Protein AF-A0A846PA45-F1 (afdb_monomer)

pLDDT: mean 85.03, std 9.85, range [48.97, 93.56]

Radius of gyration: 13.23 Å; Cα contacts (8 Å, |Δi|>4): 99; chains: 1; bounding box: 33×25×42 Å

Sequence (73 aa):
KNEGIVCNEPSVVAVQQKNERAGKRVLAVGAEAKKMLGRTPGSIVAIRPLKDGVIADFEITEAMLRYFIQKVH

Mean predicted aligned error: 5.69 Å

Secondary structure (DSSP, 8-state):
----------S-EEEE--BTTB-PEEEEETHHHHHHTTT--TTEEEE-SEETTEES-HHHHHHHHHHHHHHH-

Foldseek 3Di:
DCCDPQDDFDQKWKWFAPDPPDDTHTDDGTPVLVVCVVVDDPRIDIDRCADPNDGNDPVRVVVRVVVVVVVRD

Solvent-accessible surface area (backbone atoms only — not comparable to full-atom values): 4452 Å² total; per-r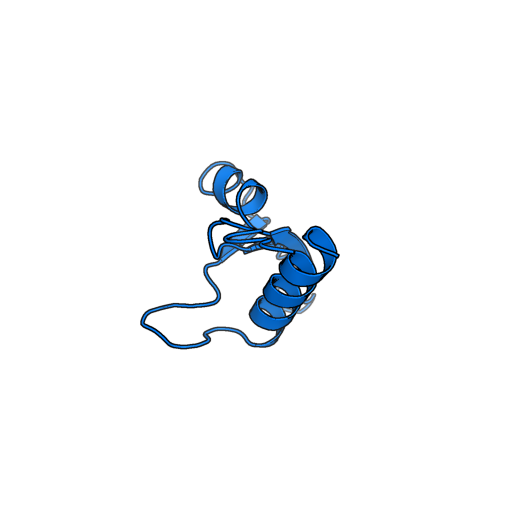esidue (Å²): 139,82,73,78,86,78,75,89,66,52,76,27,35,20,27,37,49,83,45,99,88,44,70,77,40,80,74,36,54,21,61,62,10,52,67,40,55,95,70,51,60,97,46,43,48,63,40,57,33,64,52,98,92,38,78,76,36,70,70,60,40,50,53,47,52,53,49,57,52,63,70,73,106

Structure (mmCIF, N/CA/C/O backbone):
data_AF-A0A846PA45-F1
#
_entry.id   AF-A0A846PA45-F1
#
loop_
_atom_site.group_PDB
_atom_site.id
_atom_site.type_symbol
_atom_site.label_atom_id
_atom_site.label_alt_id
_atom_site.label_comp_id
_atom_site.label_asym_id
_atom_site.label_entity_id
_atom_site.label_seq_id
_atom_site.pdbx_PDB_ins_code
_atom_site.Cartn_x
_atom_site.Cartn_y
_atom_site.Cartn_z
_atom_site.occupancy
_atom_site.B_iso_or_equiv
_atom_site.auth_seq_id
_atom_site.auth_comp_id
_atom_site.auth_asym_id
_atom_site.auth_atom_id
_atom_site.pdbx_PDB_model_num
ATOM 1 N N . LYS A 1 1 ? -12.914 6.124 26.414 1.00 48.97 1 LYS A N 1
ATOM 2 C CA . LYS A 1 1 ? -12.210 6.223 25.115 1.00 48.97 1 LYS A CA 1
ATOM 3 C C . LYS A 1 1 ? -12.264 4.851 24.454 1.00 48.97 1 LYS A C 1
ATOM 5 O O . LYS A 1 1 ? -11.512 3.981 24.857 1.00 48.97 1 LYS A O 1
ATOM 10 N N . ASN A 1 2 ? -13.217 4.646 23.545 1.00 60.06 2 ASN A N 1
ATOM 11 C CA . ASN A 1 2 ? -13.373 3.426 22.747 1.00 60.06 2 ASN A CA 1
ATOM 12 C C . ASN A 1 2 ? -13.136 3.825 21.291 1.00 60.06 2 ASN A C 1
ATOM 14 O O . ASN A 1 2 ? -14.088 4.162 20.598 1.00 60.06 2 ASN A O 1
ATOM 18 N N . GLU A 1 3 ? -11.880 3.879 20.853 1.00 74.25 3 GLU A N 1
ATOM 19 C CA . GLU A 1 3 ? -11.574 4.357 19.494 1.00 74.25 3 GLU A CA 1
ATOM 20 C C . GLU A 1 3 ? -11.804 3.283 18.420 1.00 74.25 3 GLU A C 1
ATOM 22 O O . GLU A 1 3 ? -11.889 3.607 17.241 1.00 74.25 3 GLU A O 1
ATOM 27 N N . GLY A 1 4 ? -12.033 2.025 18.818 1.00 88.06 4 GLY A N 1
ATOM 28 C CA . GLY A 1 4 ? -12.436 0.961 17.898 1.00 88.06 4 GLY A CA 1
ATOM 29 C C . GLY A 1 4 ? -11.474 0.823 16.713 1.00 88.06 4 GLY A C 1
ATOM 30 O O . GLY A 1 4 ? -10.260 0.934 16.864 1.00 88.06 4 GLY A O 1
ATOM 31 N N . ILE A 1 5 ? -12.016 0.562 15.525 1.00 89.38 5 ILE A N 1
ATOM 32 C CA . ILE A 1 5 ? -11.235 0.532 14.284 1.00 89.38 5 ILE A CA 1
ATOM 33 C C . ILE A 1 5 ? -11.064 1.972 13.788 1.00 89.38 5 ILE A C 1
ATOM 35 O O . ILE A 1 5 ? -11.994 2.550 13.232 1.00 89.38 5 ILE A O 1
ATOM 39 N N . VAL A 1 6 ? -9.863 2.528 13.962 1.00 90.69 6 VAL A N 1
ATOM 40 C CA . VAL A 1 6 ? -9.522 3.911 13.563 1.00 90.69 6 VAL A CA 1
ATOM 41 C C . VAL A 1 6 ? -9.010 4.038 12.124 1.00 90.69 6 VAL A C 1
ATOM 43 O O . VAL A 1 6 ? -8.960 5.134 11.574 1.00 90.69 6 VAL A O 1
ATOM 46 N N . CYS A 1 7 ? -8.632 2.926 11.490 1.00 88.81 7 CYS A N 1
ATOM 47 C CA . CYS A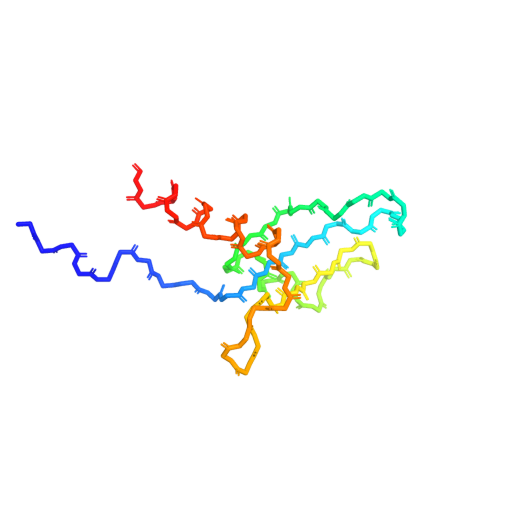 1 7 ? -8.165 2.891 10.106 1.00 88.81 7 CYS A CA 1
ATOM 48 C C . CYS A 1 7 ? -8.550 1.561 9.451 1.00 88.81 7 CYS A C 1
ATOM 50 O O . CYS A 1 7 ? -8.378 0.496 10.041 1.00 88.81 7 CYS A O 1
ATOM 52 N N . ASN A 1 8 ? -9.063 1.627 8.223 1.00 91.38 8 ASN A N 1
ATOM 53 C CA . ASN A 1 8 ? -9.339 0.464 7.386 1.00 91.38 8 ASN A CA 1
ATOM 54 C C . ASN A 1 8 ? -8.958 0.791 5.940 1.00 91.38 8 ASN A C 1
ATOM 56 O O . ASN A 1 8 ? -9.763 1.314 5.166 1.00 91.38 8 ASN A O 1
ATOM 60 N N . GLU A 1 9 ? -7.703 0.518 5.595 1.00 91.06 9 GLU A N 1
ATOM 61 C CA . GLU A 1 9 ? -7.144 0.812 4.283 1.00 91.06 9 GLU A CA 1
ATOM 62 C C . GLU A 1 9 ? -6.448 -0.402 3.664 1.00 91.06 9 GLU A C 1
ATOM 64 O O . GLU A 1 9 ? -5.882 -1.237 4.370 1.00 91.06 9 GLU A O 1
ATOM 69 N N . PRO A 1 10 ? -6.466 -0.523 2.325 1.00 92.31 10 PRO A N 1
ATOM 70 C CA . PRO A 1 10 ? -5.818 -1.636 1.650 1.00 92.31 10 PRO A CA 1
AT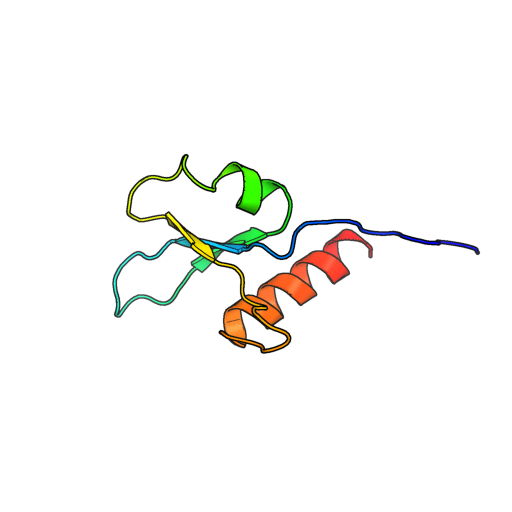OM 71 C C . PRO A 1 10 ? -4.291 -1.540 1.778 1.00 92.31 10 PRO A C 1
ATOM 73 O O . PRO A 1 10 ? -3.714 -0.474 1.593 1.00 92.31 10 PRO A O 1
ATOM 76 N N . SER A 1 11 ? -3.615 -2.669 1.998 1.00 90.94 11 SER A N 1
ATOM 77 C CA . SER A 1 11 ? -2.146 -2.747 2.085 1.00 90.94 1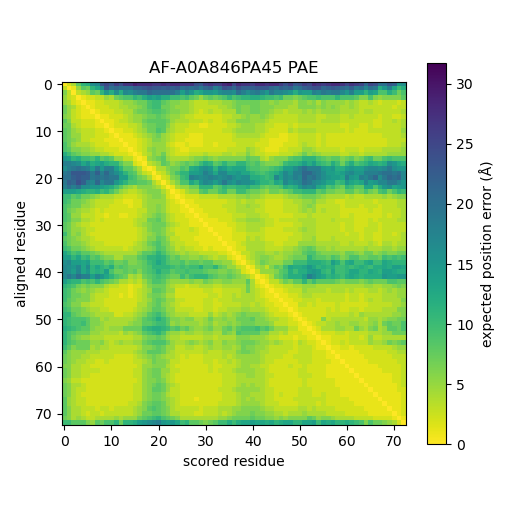1 SER A CA 1
ATOM 78 C C . SER A 1 11 ? -1.479 -2.643 0.706 1.00 90.94 11 SER A C 1
ATOM 80 O O . SER A 1 11 ? -0.900 -3.604 0.201 1.00 90.94 11 SER A O 1
ATOM 82 N N . VAL A 1 12 ? -1.634 -1.497 0.044 1.00 92.81 12 VAL A N 1
ATOM 83 C CA . VAL A 1 12 ? -1.081 -1.199 -1.283 1.00 92.81 12 VAL A CA 1
ATOM 84 C C . VAL A 1 12 ? -0.289 0.099 -1.196 1.00 92.81 12 VAL A C 1
ATOM 86 O O . VAL A 1 12 ? -0.719 1.053 -0.550 1.00 92.81 12 VAL A O 1
ATOM 89 N N . VAL A 1 13 ? 0.856 0.138 -1.867 1.00 92.50 13 VAL A N 1
ATOM 90 C CA . VAL A 1 13 ? 1.726 1.311 -1.951 1.00 92.50 13 VAL A CA 1
ATOM 91 C C . VAL A 1 13 ? 2.025 1.595 -3.414 1.00 92.50 13 VAL A C 1
ATOM 93 O O . VAL A 1 13 ? 2.435 0.703 -4.150 1.00 92.50 13 VAL A O 1
ATOM 96 N N . ALA A 1 14 ? 1.813 2.831 -3.848 1.00 91.94 14 ALA A N 1
ATOM 97 C CA . ALA A 1 14 ? 2.194 3.285 -5.175 1.00 91.94 14 ALA A CA 1
ATOM 98 C C . ALA A 1 14 ? 3.581 3.913 -5.093 1.00 91.94 14 ALA A C 1
ATOM 100 O O . ALA A 1 14 ? 3.804 4.834 -4.304 1.00 91.94 14 ALA A O 1
ATOM 101 N N . VAL A 1 15 ? 4.506 3.427 -5.913 1.00 90.31 15 VAL A N 1
ATOM 102 C CA . VAL A 1 15 ? 5.876 3.930 -5.982 1.00 90.31 15 VAL A CA 1
ATOM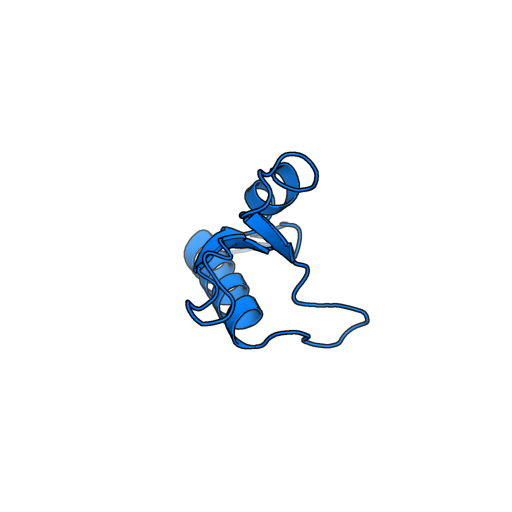 103 C C . VAL A 1 15 ? 6.192 4.432 -7.381 1.00 90.31 15 VAL A C 1
ATOM 105 O O . VAL A 1 15 ? 5.793 3.831 -8.376 1.00 90.31 15 VAL A O 1
ATOM 108 N N . GLN A 1 16 ? 6.935 5.530 -7.461 1.00 87.62 16 GLN A N 1
ATOM 109 C CA . GLN A 1 16 ? 7.559 5.967 -8.698 1.00 87.62 16 GLN A CA 1
ATOM 110 C C . GLN A 1 16 ? 8.889 5.240 -8.863 1.00 87.62 16 GLN A C 1
ATOM 112 O O . GLN A 1 16 ? 9.787 5.373 -8.027 1.00 87.62 16 GLN A O 1
ATOM 117 N N . GLN A 1 17 ? 9.019 4.504 -9.958 1.00 78.00 17 GLN A N 1
ATOM 118 C CA . GLN A 1 17 ? 10.250 3.859 -10.376 1.00 78.00 17 GLN A CA 1
ATOM 119 C C . GLN A 1 17 ? 10.853 4.723 -11.486 1.00 78.00 17 GLN A C 1
ATOM 121 O O . GLN A 1 17 ? 10.410 4.689 -12.631 1.00 78.00 17 GLN A O 1
ATOM 126 N N . LYS A 1 18 ? 11.803 5.597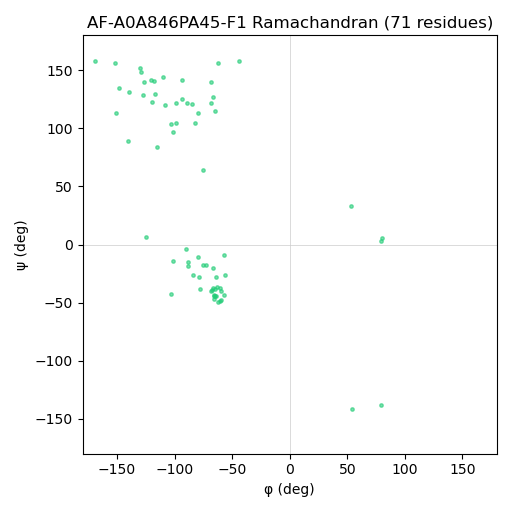 -11.121 1.00 67.75 18 LYS A N 1
ATOM 127 C CA . LYS A 1 18 ? 12.438 6.500 -12.092 1.00 67.75 18 LYS A CA 1
ATOM 128 C C . LYS A 1 18 ? 13.498 5.797 -12.935 1.00 67.75 18 LYS A C 1
ATOM 130 O O . LYS A 1 18 ? 13.576 6.132 -14.102 1.00 67.75 18 LYS A O 1
ATOM 135 N N . ASN A 1 19 ? 14.290 4.889 -12.3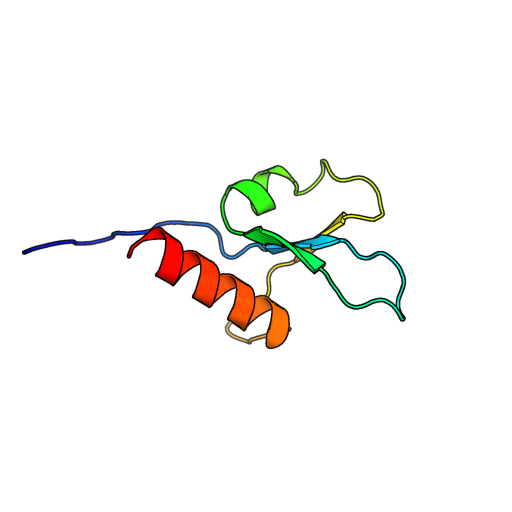49 1.00 65.31 19 ASN A N 1
ATOM 136 C CA . ASN A 1 19 ? 15.304 4.020 -12.978 1.00 65.31 19 ASN A CA 1
ATOM 137 C C . ASN A 1 19 ? 15.754 2.963 -11.944 1.00 65.31 19 ASN A C 1
ATOM 139 O O . ASN A 1 19 ? 15.673 3.244 -10.755 1.00 65.31 19 ASN A O 1
ATOM 143 N N . GLU A 1 20 ? 16.310 1.810 -12.338 1.00 60.62 20 GLU A N 1
ATOM 144 C CA . GLU A 1 20 ? 16.800 0.784 -11.380 1.00 60.62 20 GLU A CA 1
ATOM 145 C C . GLU A 1 20 ? 17.847 1.309 -10.376 1.00 60.62 20 GLU A C 1
ATOM 147 O O . GLU A 1 20 ? 17.952 0.808 -9.261 1.00 60.62 20 GLU A O 1
ATOM 152 N N . ARG A 1 21 ? 18.595 2.356 -10.749 1.00 59.41 21 ARG A N 1
ATOM 153 C CA . ARG A 1 21 ? 19.603 3.015 -9.895 1.00 59.41 21 ARG A CA 1
ATOM 154 C C . ARG A 1 21 ? 19.045 4.138 -9.019 1.00 59.41 21 ARG A C 1
ATOM 156 O O . ARG A 1 21 ? 19.707 4.569 -8.082 1.00 59.41 21 ARG A O 1
ATOM 163 N N . ALA A 1 22 ? 17.867 4.660 -9.354 1.00 60.12 22 ALA A N 1
ATOM 164 C CA . ALA A 1 22 ? 17.228 5.751 -8.632 1.00 60.12 22 ALA A CA 1
ATOM 165 C C . ALA A 1 22 ? 16.117 5.138 -7.779 1.00 60.12 22 ALA A C 1
ATOM 167 O O . ALA A 1 22 ? 15.088 4.737 -8.319 1.00 60.12 22 ALA A O 1
ATOM 168 N N . GLY A 1 23 ? 16.368 5.022 -6.474 1.00 66.19 23 GLY A N 1
ATOM 169 C CA . GLY A 1 23 ? 15.516 4.319 -5.511 1.00 66.19 23 GLY A CA 1
ATOM 170 C C . GLY A 1 23 ? 14.010 4.585 -5.639 1.00 66.19 23 GLY A C 1
ATOM 171 O O . GLY A 1 23 ? 13.552 5.588 -6.193 1.00 66.19 23 GLY A O 1
ATOM 172 N N . LYS A 1 24 ? 13.216 3.652 -5.111 1.00 77.12 24 LYS A N 1
ATOM 173 C CA . LYS A 1 24 ? 11.753 3.693 -5.190 1.00 77.12 24 LYS A CA 1
ATOM 174 C C . LYS A 1 24 ? 11.229 4.852 -4.338 1.00 77.12 24 LYS A C 1
ATOM 176 O O . LYS A 1 24 ? 11.455 4.891 -3.133 1.00 77.12 24 LYS A O 1
ATOM 181 N N . ARG A 1 25 ? 10.496 5.792 -4.941 1.00 86.56 25 ARG A N 1
ATOM 182 C CA . ARG A 1 25 ? 9.848 6.886 -4.198 1.00 86.56 25 ARG A CA 1
ATOM 183 C C . ARG A 1 25 ? 8.383 6.560 -3.952 1.00 86.56 25 ARG A C 1
ATOM 185 O O . ARG A 1 25 ? 7.634 6.412 -4.911 1.00 86.56 25 ARG A O 1
ATOM 192 N N . VAL A 1 26 ? 7.955 6.516 -2.692 1.00 88.69 26 VAL A N 1
ATOM 193 C CA . VAL A 1 26 ? 6.535 6.360 -2.338 1.00 88.69 26 VAL A CA 1
ATOM 194 C C . VAL A 1 26 ? 5.748 7.600 -2.774 1.00 88.69 26 VAL A C 1
ATOM 196 O O . VAL A 1 26 ? 6.128 8.726 -2.457 1.00 88.69 26 VAL A O 1
ATOM 199 N N . LEU A 1 27 ? 4.671 7.388 -3.530 1.00 89.88 27 LEU A N 1
ATOM 200 C CA . LEU A 1 27 ? 3.750 8.431 -3.990 1.00 89.88 27 LEU A CA 1
ATOM 201 C C . LEU A 1 27 ? 2.452 8.435 -3.188 1.00 89.88 27 LEU A C 1
ATOM 203 O O . LEU A 1 27 ? 1.944 9.495 -2.841 1.00 89.88 27 LEU A O 1
ATOM 207 N N . ALA A 1 28 ? 1.910 7.249 -2.923 1.00 91.19 28 ALA A N 1
ATOM 208 C CA . ALA A 1 28 ? 0.660 7.085 -2.201 1.00 91.19 28 ALA A CA 1
ATOM 209 C C . ALA A 1 28 ? 0.643 5.746 -1.464 1.00 91.19 28 ALA A C 1
ATOM 211 O O . ALA A 1 28 ? 1.306 4.790 -1.868 1.00 91.19 28 ALA A O 1
ATOM 212 N N . VAL A 1 29 ? -0.160 5.671 -0.408 1.00 92.94 29 VAL A N 1
ATOM 213 C CA . VAL A 1 29 ? -0.398 4.469 0.394 1.00 92.94 29 VAL A CA 1
ATOM 214 C C . VAL A 1 29 ? -1.908 4.285 0.528 1.00 92.94 29 VAL A C 1
ATOM 216 O O . VAL A 1 29 ? -2.664 5.255 0.458 1.00 92.94 29 VAL A O 1
ATOM 219 N N . GLY A 1 30 ? -2.367 3.046 0.680 1.00 93.12 30 GLY A N 1
ATOM 220 C CA . GLY A 1 30 ? -3.755 2.784 1.025 1.00 93.12 30 GLY A CA 1
ATOM 221 C C . GLY A 1 30 ? -4.705 2.891 -0.163 1.00 93.12 30 GLY A C 1
ATOM 222 O O . GLY A 1 30 ? -4.438 2.398 -1.267 1.00 93.12 30 GLY A O 1
ATOM 223 N N . ALA A 1 31 ? -5.860 3.513 0.067 1.00 93.00 31 ALA A N 1
ATOM 224 C CA . ALA A 1 31 ? -6.919 3.640 -0.927 1.00 93.00 31 ALA A CA 1
ATOM 225 C C . ALA A 1 31 ? -6.452 4.404 -2.175 1.00 93.00 31 ALA A C 1
ATOM 227 O O . ALA A 1 31 ? -6.798 4.018 -3.293 1.00 93.00 31 ALA A O 1
ATOM 228 N N . GLU A 1 32 ? -5.617 5.430 -2.001 1.00 90.19 32 GLU A N 1
ATOM 229 C CA . GLU A 1 32 ? -5.060 6.213 -3.108 1.00 90.19 32 GLU A CA 1
ATOM 230 C C . GLU A 1 32 ? -4.120 5.374 -3.977 1.00 90.19 32 GLU A C 1
ATOM 232 O O . GLU A 1 32 ? -4.247 5.360 -5.201 1.00 90.19 32 GLU A O 1
ATOM 237 N N . ALA A 1 33 ? -3.259 4.564 -3.358 1.00 92.00 33 ALA A N 1
ATOM 238 C CA . ALA A 1 33 ? -2.416 3.622 -4.089 1.00 92.00 33 ALA A CA 1
ATOM 239 C C . ALA A 1 33 ? -3.237 2.558 -4.836 1.00 92.00 33 ALA A C 1
ATOM 241 O O . ALA A 1 33 ? -2.904 2.175 -5.957 1.00 92.00 33 ALA A O 1
ATOM 242 N N . LYS A 1 34 ? -4.347 2.095 -4.249 1.00 90.19 34 LYS A N 1
ATOM 243 C CA . LYS A 1 34 ? -5.254 1.141 -4.902 1.00 90.19 34 LYS A CA 1
ATOM 244 C C . LYS A 1 34 ? -5.966 1.752 -6.114 1.00 90.19 34 LYS A C 1
ATOM 246 O O . LYS A 1 34 ? -6.145 1.052 -7.105 1.00 90.19 34 LYS A O 1
ATOM 251 N N . LYS A 1 35 ? -6.352 3.033 -6.074 1.00 89.56 35 LYS A N 1
ATOM 252 C CA . LYS A 1 35 ? -6.967 3.735 -7.223 1.00 89.56 35 LYS A CA 1
ATOM 253 C C . LYS A 1 35 ? -6.014 3.866 -8.414 1.00 89.56 35 LYS A C 1
ATOM 255 O O . LYS A 1 35 ? -6.466 3.935 -9.554 1.00 89.56 35 LYS A O 1
ATOM 260 N N . MET A 1 36 ? -4.711 3.898 -8.141 1.00 87.38 36 MET A N 1
ATOM 261 C CA . MET A 1 36 ? -3.652 3.954 -9.150 1.00 87.38 36 MET A CA 1
ATOM 262 C C . MET A 1 36 ? -3.428 2.605 -9.854 1.00 87.38 36 MET A C 1
ATOM 264 O O . MET A 1 36 ? -2.864 2.563 -10.945 1.00 87.38 36 MET A O 1
ATOM 268 N N . LEU A 1 37 ? -3.909 1.503 -9.273 1.00 80.75 37 LEU A N 1
ATOM 269 C CA . LEU A 1 37 ? -3.745 0.156 -9.809 1.00 80.75 37 LEU A CA 1
ATOM 270 C C . LEU A 1 37 ? -4.483 0.027 -11.155 1.00 80.75 37 LEU A C 1
ATOM 272 O O . LEU A 1 37 ? -5.702 0.161 -11.228 1.00 80.75 37 LEU A O 1
ATOM 276 N N . GLY A 1 38 ? -3.725 -0.192 -12.233 1.00 77.12 38 GLY A N 1
ATOM 277 C CA . GLY A 1 38 ? -4.249 -0.275 -13.603 1.00 77.12 38 GLY A CA 1
ATOM 278 C C . GLY A 1 38 ? -4.523 1.074 -14.284 1.00 77.12 38 GLY A C 1
ATOM 279 O O . GLY A 1 38 ? -5.057 1.089 -15.388 1.00 77.12 38 GLY A O 1
ATOM 280 N N . ARG A 1 39 ? -4.173 2.204 -13.651 1.00 81.44 39 ARG A N 1
ATOM 281 C CA . ARG A 1 39 ? -4.359 3.566 -14.198 1.00 81.44 39 ARG A CA 1
ATOM 282 C C . ARG A 1 39 ? -3.072 4.390 -14.236 1.00 81.44 39 ARG A C 1
ATOM 284 O O . ARG A 1 39 ? -3.113 5.585 -14.519 1.00 81.44 39 ARG A O 1
ATOM 291 N N . THR A 1 40 ? -1.936 3.778 -13.923 1.00 74.81 40 THR A N 1
ATOM 292 C CA . THR A 1 40 ? -0.649 4.458 -13.839 1.00 74.81 40 THR A CA 1
ATOM 293 C C . THR A 1 40 ? 0.155 4.402 -15.142 1.00 74.81 40 THR A C 1
ATOM 295 O O . THR A 1 40 ? 0.191 3.358 -15.793 1.00 74.81 40 THR A O 1
ATOM 298 N N . PRO A 1 41 ? 0.851 5.496 -15.513 1.00 76.69 41 PRO A N 1
ATOM 299 C CA . PRO A 1 41 ? 1.877 5.458 -16.550 1.00 76.69 41 PRO A CA 1
ATOM 300 C C . PRO A 1 41 ? 3.026 4.529 -16.131 1.00 76.69 41 PRO A C 1
ATOM 302 O O . PRO A 1 41 ? 3.252 4.336 -14.938 1.00 76.69 41 PRO A O 1
ATOM 305 N N . GLY A 1 42 ? 3.786 3.996 -17.095 1.00 75.31 42 GLY A N 1
ATOM 306 C CA . GLY A 1 42 ? 4.786 2.934 -16.873 1.00 75.31 42 GLY A CA 1
ATOM 307 C C . GLY A 1 42 ? 5.900 3.222 -15.852 1.00 75.31 42 GLY A C 1
ATOM 308 O O . GLY A 1 42 ? 6.625 2.310 -15.479 1.00 75.31 42 GLY A O 1
ATOM 309 N N . SER A 1 43 ? 6.026 4.458 -15.365 1.00 82.38 43 SER A N 1
ATOM 310 C CA . SER A 1 43 ? 6.951 4.841 -14.291 1.00 82.38 43 SER A CA 1
ATOM 311 C C . SER A 1 43 ? 6.360 4.738 -12.880 1.00 82.38 43 SER A C 1
ATOM 313 O O . SER A 1 43 ? 7.076 4.988 -11.911 1.00 82.38 43 SER A O 1
ATOM 315 N N . ILE A 1 44 ? 5.073 4.408 -12.727 1.00 87.06 44 ILE A N 1
ATOM 316 C CA . ILE A 1 44 ? 4.420 4.254 -11.423 1.00 87.06 44 ILE A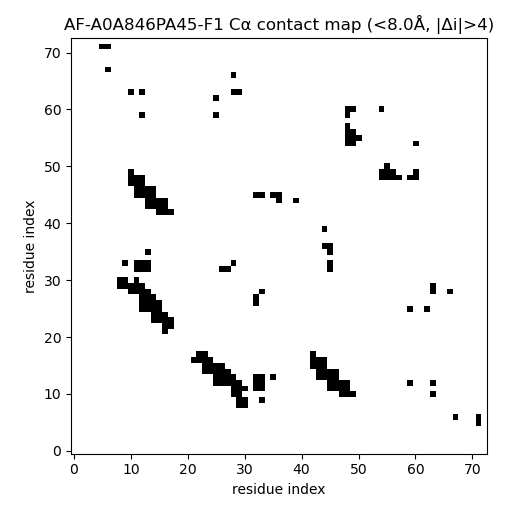 CA 1
ATOM 317 C C . ILE A 1 44 ? 3.889 2.829 -11.273 1.00 87.06 44 ILE A C 1
ATOM 319 O O . ILE A 1 44 ? 3.050 2.364 -12.048 1.00 87.06 44 ILE A O 1
ATOM 323 N N . VAL A 1 45 ? 4.345 2.162 -10.218 1.00 86.62 45 VAL A N 1
ATOM 324 C CA . VAL A 1 45 ? 4.021 0.769 -9.914 1.00 86.62 45 VAL A CA 1
ATOM 325 C C . VAL A 1 45 ? 3.270 0.708 -8.589 1.00 86.62 45 VAL A C 1
ATOM 327 O O . VAL A 1 45 ? 3.714 1.262 -7.585 1.00 86.62 45 VAL A O 1
ATOM 330 N N . ALA A 1 46 ? 2.130 0.019 -8.575 1.00 88.50 46 ALA A N 1
ATOM 331 C CA . ALA A 1 46 ? 1.430 -0.329 -7.344 1.00 88.50 46 ALA A CA 1
ATOM 332 C C . ALA A 1 46 ? 1.953 -1.674 -6.823 1.00 88.50 46 ALA A C 1
ATOM 334 O O . ALA A 1 46 ? 1.889 -2.687 -7.518 1.00 88.50 46 ALA A O 1
ATOM 335 N N . ILE A 1 47 ? 2.463 -1.682 -5.596 1.00 88.06 47 ILE A N 1
ATOM 336 C CA . ILE A 1 47 ? 3.086 -2.834 -4.944 1.00 88.06 47 ILE A CA 1
ATOM 337 C C . ILE A 1 47 ? 2.268 -3.200 -3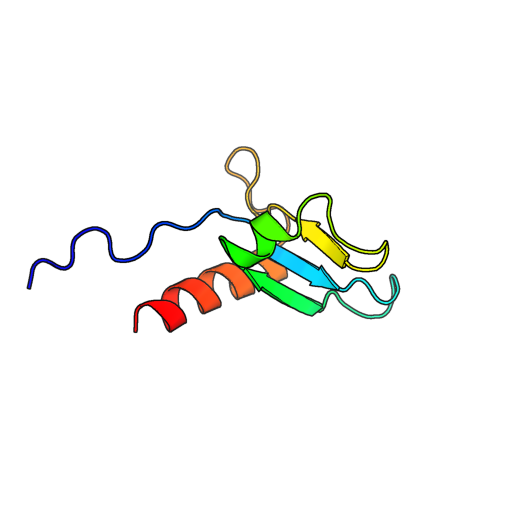.705 1.00 88.06 47 ILE A C 1
ATOM 339 O O . ILE A 1 47 ? 1.794 -2.333 -2.970 1.00 88.06 47 ILE A O 1
ATOM 343 N N . ARG A 1 48 ? 2.112 -4.503 -3.461 1.00 90.56 48 ARG A N 1
ATOM 344 C CA . ARG A 1 48 ? 1.651 -5.034 -2.175 1.00 90.56 48 ARG A CA 1
ATOM 345 C C . ARG A 1 48 ? 2.871 -5.488 -1.377 1.00 90.56 48 ARG A C 1
ATOM 347 O O . ARG A 1 48 ? 3.436 -6.523 -1.724 1.00 90.56 48 ARG A O 1
ATOM 354 N N . PRO A 1 49 ? 3.300 -4.725 -0.358 1.00 88.88 49 PRO A N 1
ATOM 355 C CA . PRO A 1 49 ? 4.517 -5.047 0.381 1.00 88.88 49 PRO A CA 1
ATOM 356 C C . PRO A 1 49 ? 4.349 -6.260 1.309 1.00 88.88 49 PRO A C 1
ATOM 358 O O . PRO A 1 49 ? 5.337 -6.868 1.706 1.00 88.88 49 PRO A O 1
ATOM 361 N N . LEU A 1 50 ? 3.102 -6.634 1.612 1.00 88.56 50 LEU A N 1
ATOM 362 C CA . LEU A 1 50 ? 2.742 -7.845 2.341 1.00 88.56 50 LEU A CA 1
ATOM 363 C C . LEU A 1 50 ? 2.093 -8.834 1.372 1.00 88.56 50 LEU A C 1
ATOM 365 O O . LEU A 1 50 ? 1.060 -8.524 0.768 1.00 88.56 50 LEU A O 1
ATOM 369 N N . LYS A 1 51 ? 2.682 -10.020 1.226 1.00 84.69 51 LYS A N 1
ATOM 370 C CA . LYS A 1 51 ? 2.147 -11.091 0.381 1.00 84.69 51 LYS A CA 1
ATOM 371 C C . LYS A 1 51 ? 2.320 -12.433 1.082 1.00 84.69 51 LYS A C 1
ATOM 373 O O . LYS A 1 51 ? 3.396 -12.719 1.589 1.00 84.69 51 LYS A O 1
ATOM 378 N N . ASP A 1 52 ? 1.250 -13.225 1.130 1.00 86.31 52 ASP A N 1
ATOM 379 C CA . ASP A 1 52 ? 1.240 -14.570 1.727 1.00 86.31 52 ASP A CA 1
ATOM 380 C C . ASP A 1 52 ? 1.763 -14.604 3.181 1.00 86.31 52 ASP A C 1
ATOM 382 O O . ASP A 1 52 ? 2.394 -15.560 3.617 1.00 86.31 52 ASP A O 1
ATOM 386 N N . GLY A 1 53 ? 1.517 -13.526 3.939 1.00 86.75 53 GLY A N 1
ATOM 387 C CA . GLY A 1 53 ? 1.992 -13.374 5.321 1.00 86.75 53 GLY A CA 1
ATOM 388 C C . GLY A 1 53 ? 3.462 -12.959 5.458 1.00 86.75 53 GLY A C 1
ATOM 389 O O . GLY A 1 53 ? 3.948 -12.833 6.578 1.00 86.75 53 GLY A O 1
ATOM 390 N N . VAL A 1 54 ? 4.161 -12.709 4.349 1.00 92.50 54 VAL A N 1
ATOM 391 C CA . VAL A 1 54 ? 5.579 -12.332 4.316 1.00 92.50 54 VAL A CA 1
ATOM 392 C C . VAL A 1 54 ? 5.743 -10.871 3.895 1.00 92.50 54 VAL A C 1
ATOM 394 O O . VAL A 1 54 ? 5.007 -10.354 3.049 1.00 92.50 54 VAL A O 1
ATOM 397 N N . ILE A 1 55 ? 6.735 -10.205 4.488 1.00 91.69 55 ILE A N 1
ATOM 398 C CA . ILE A 1 55 ? 7.190 -8.875 4.077 1.00 91.69 55 ILE A CA 1
ATOM 399 C C . ILE A 1 55 ? 8.095 -9.033 2.853 1.00 91.69 55 ILE A C 1
ATOM 401 O O . ILE A 1 55 ? 9.183 -9.594 2.948 1.00 91.69 55 ILE A O 1
ATOM 405 N N . ALA A 1 56 ? 7.644 -8.536 1.704 1.00 85.62 56 ALA A N 1
ATOM 406 C CA . ALA A 1 56 ? 8.385 -8.610 0.446 1.00 85.62 56 ALA A CA 1
ATOM 407 C C . ALA A 1 56 ? 9.418 -7.479 0.289 1.00 85.62 56 ALA A C 1
ATOM 409 O O . ALA A 1 56 ? 10.396 -7.636 -0.436 1.00 85.62 56 ALA A O 1
ATOM 410 N N . ASP A 1 57 ? 9.192 -6.334 0.938 1.00 85.06 57 ASP A N 1
ATOM 411 C CA . ASP A 1 57 ? 10.066 -5.160 0.862 1.00 85.06 57 ASP A CA 1
ATOM 412 C C . ASP A 1 57 ? 9.968 -4.363 2.173 1.00 85.06 57 ASP A C 1
ATOM 414 O O . ASP A 1 57 ? 8.904 -3.832 2.510 1.00 85.06 57 ASP A O 1
ATOM 418 N N . PHE A 1 58 ? 11.060 -4.319 2.939 1.00 88.50 58 PHE A N 1
ATOM 419 C CA . PHE A 1 58 ? 11.084 -3.679 4.257 1.00 88.50 58 PHE A CA 1
ATOM 420 C C . PHE A 1 58 ? 10.942 -2.157 4.172 1.00 88.50 58 PHE A C 1
ATOM 422 O O . PHE A 1 58 ? 10.185 -1.590 4.957 1.00 88.50 58 PHE A O 1
ATOM 429 N N . GLU A 1 59 ? 11.583 -1.504 3.200 1.00 87.94 59 GLU A N 1
ATOM 430 C CA . GLU A 1 59 ? 11.531 -0.043 3.049 1.00 87.94 59 GLU A CA 1
ATOM 431 C C . GLU A 1 59 ? 10.112 0.424 2.700 1.00 87.94 59 GLU A C 1
ATOM 433 O O . GLU A 1 59 ? 9.579 1.365 3.294 1.00 87.94 59 GLU A O 1
ATOM 438 N N . ILE A 1 60 ? 9.454 -0.275 1.769 1.00 89.81 60 ILE A N 1
ATOM 439 C CA . ILE A 1 60 ? 8.074 0.040 1.379 1.00 89.81 60 ILE A CA 1
ATOM 440 C C . ILE A 1 60 ? 7.103 -0.251 2.531 1.00 89.81 60 ILE A C 1
ATOM 442 O O . ILE A 1 60 ? 6.160 0.515 2.754 1.00 89.81 60 ILE A O 1
ATOM 446 N N . THR A 1 61 ? 7.319 -1.344 3.268 1.00 92.00 61 THR A N 1
ATOM 447 C CA . THR A 1 61 ? 6.479 -1.702 4.421 1.00 92.00 61 THR A CA 1
ATOM 448 C C . THR A 1 61 ? 6.602 -0.675 5.536 1.00 92.00 61 THR A C 1
ATOM 450 O O . THR A 1 61 ? 5.585 -0.254 6.085 1.00 92.00 61 THR A O 1
ATOM 453 N N . GLU A 1 62 ? 7.820 -0.228 5.848 1.00 92.25 62 GLU A N 1
ATOM 454 C CA . GLU A 1 62 ? 8.045 0.802 6.860 1.00 92.25 62 GLU A CA 1
ATOM 455 C C . GLU A 1 62 ? 7.326 2.099 6.481 1.00 92.25 62 GLU A C 1
ATOM 457 O O . GLU A 1 62 ? 6.586 2.659 7.294 1.00 92.25 62 GLU A O 1
ATOM 462 N N . ALA A 1 63 ? 7.472 2.547 5.231 1.00 91.00 63 ALA A N 1
ATOM 463 C CA . ALA A 1 63 ? 6.795 3.743 4.742 1.00 91.00 63 ALA A CA 1
ATOM 464 C C . ALA A 1 63 ? 5.261 3.621 4.825 1.00 91.00 63 ALA A C 1
ATOM 466 O O . ALA A 1 63 ? 4.585 4.576 5.212 1.00 91.00 63 ALA A O 1
ATOM 467 N N . MET A 1 64 ? 4.709 2.442 4.514 1.00 93.00 64 MET A N 1
ATOM 468 C CA . MET A 1 64 ? 3.277 2.157 4.638 1.00 93.00 64 MET A CA 1
ATOM 469 C C . MET A 1 64 ? 2.793 2.254 6.089 1.00 93.00 64 MET A C 1
ATOM 471 O O . MET A 1 64 ? 1.792 2.915 6.363 1.00 93.00 64 MET A O 1
ATOM 475 N N . LEU A 1 65 ? 3.497 1.606 7.020 1.00 92.94 65 LEU A N 1
ATOM 476 C CA . LEU A 1 65 ? 3.135 1.617 8.438 1.00 92.94 65 LEU A CA 1
ATOM 477 C C . LEU A 1 65 ? 3.242 3.025 9.024 1.00 92.94 65 LEU A C 1
ATOM 479 O O . LEU A 1 65 ? 2.320 3.480 9.698 1.00 92.94 65 LEU A O 1
ATOM 483 N N . ARG A 1 66 ? 4.326 3.743 8.707 1.00 93.56 66 ARG A N 1
ATOM 484 C CA . ARG A 1 66 ? 4.528 5.133 9.125 1.00 93.56 66 ARG A CA 1
ATOM 485 C C . ARG A 1 66 ? 3.382 6.026 8.651 1.00 93.56 66 ARG A C 1
ATOM 487 O O . ARG A 1 66 ? 2.873 6.810 9.445 1.00 93.56 66 ARG A O 1
ATOM 494 N N . TYR A 1 67 ? 2.942 5.865 7.402 1.00 92.69 67 TYR A N 1
ATOM 495 C CA . TYR A 1 67 ? 1.792 6.593 6.864 1.00 92.69 67 TYR A CA 1
ATOM 496 C C . TYR A 1 67 ? 0.504 6.299 7.642 1.00 92.69 67 TYR A C 1
ATOM 498 O O . TYR A 1 67 ? -0.194 7.230 8.032 1.00 92.69 67 TYR A O 1
ATOM 506 N N . PHE A 1 68 ? 0.186 5.027 7.904 1.00 91.38 68 PHE A N 1
ATOM 507 C CA . PHE A 1 68 ? -1.042 4.686 8.627 1.00 91.38 68 PHE A CA 1
ATOM 508 C C . PHE A 1 68 ? -1.046 5.198 10.065 1.00 91.38 68 PHE A C 1
ATOM 510 O O . PHE A 1 68 ? -2.080 5.677 10.517 1.00 91.38 68 PHE A O 1
ATOM 517 N N . ILE A 1 69 ? 0.096 5.150 10.757 1.00 92.12 69 ILE A N 1
ATOM 518 C CA . ILE A 1 69 ? 0.235 5.679 12.120 1.00 92.12 69 ILE A CA 1
ATOM 519 C C . ILE A 1 69 ? 0.056 7.203 12.124 1.00 92.12 69 ILE A C 1
ATOM 521 O O . ILE A 1 69 ? -0.727 7.717 12.914 1.00 92.12 69 ILE A O 1
ATOM 525 N N . GLN A 1 70 ? 0.718 7.917 11.208 1.00 92.31 70 GLN A N 1
ATOM 526 C CA . GLN A 1 70 ? 0.590 9.377 11.071 1.00 92.31 70 GLN A CA 1
ATOM 527 C C . GLN A 1 70 ? -0.795 9.836 10.610 1.00 92.31 70 GLN A C 1
ATOM 529 O O . GLN A 1 70 ? -1.131 11.002 10.747 1.00 92.31 70 GLN A O 1
ATOM 534 N N . LYS A 1 71 ? -1.588 8.956 9.998 1.00 88.31 71 LYS A N 1
ATOM 535 C CA . LYS A 1 71 ? -2.940 9.301 9.557 1.00 88.31 71 LYS A CA 1
ATOM 536 C C . LYS A 1 71 ? -3.949 9.301 10.706 1.00 88.31 71 LYS A C 1
ATOM 538 O O . LYS A 1 71 ? -4.968 9.980 10.612 1.00 88.31 71 LYS A O 1
ATOM 543 N N . VAL A 1 72 ? -3.698 8.502 11.741 1.00 88.88 72 VAL A N 1
ATOM 544 C CA . VAL A 1 72 ? -4.617 8.320 12.877 1.00 88.88 72 VAL A CA 1
ATOM 545 C C . VAL A 1 72 ? -4.208 9.102 14.126 1.00 88.88 72 VAL A C 1
ATOM 547 O O . VAL A 1 72 ? -5.020 9.209 15.039 1.00 88.88 72 VAL A O 1
ATOM 550 N N . HIS A 1 73 ? -2.975 9.610 14.181 1.00 80.50 73 HIS A N 1
ATOM 551 C CA . HIS A 1 73 ? -2.457 10.502 15.226 1.00 80.50 73 HIS A CA 1
ATOM 552 C C . HIS A 1 73 ? -2.263 11.908 14.669 1.00 80.50 73 HIS A C 1
ATOM 554 O O . HIS A 1 73 ? -2.616 12.868 15.386 1.00 80.50 73 HIS A O 1
#

Nearest PDB structures (foldseek):
  4czj-assembly1_A  TM=8.820E-01  e=5.079E-07  Caulobacter vibrioides
  4czj-assembly2_B  TM=8.803E-01  e=9.628E-07  Caulobacter vibrioides
  4czh-assembly1_A  TM=9.113E-01  e=3.460E-06  Caulobacter vibrioides
  4cze-assembly1_A  TM=8.960E-01  e=3.932E-06  Caulobacter vibrioides
  4czm-assembly2_B  TM=9.055E-01  e=3.460E-06  Caulobacter vibrioides